Protein AF-A0A7S0I793-F1 (afdb_monomer)

Structure (mmCIF, N/CA/C/O backbone):
data_AF-A0A7S0I793-F1
#
_entry.id   AF-A0A7S0I793-F1
#
loop_
_atom_site.group_PDB
_atom_site.id
_atom_site.type_symbol
_atom_site.label_atom_id
_atom_site.label_alt_id
_atom_site.label_comp_id
_atom_site.label_asym_id
_atom_site.label_entity_id
_atom_site.label_seq_id
_atom_site.pdbx_PDB_ins_code
_atom_site.Cartn_x
_atom_site.Cartn_y
_atom_site.Cartn_z
_atom_site.occupancy
_atom_site.B_iso_or_equiv
_atom_site.auth_seq_id
_atom_site.auth_comp_id
_atom_site.auth_asym_id
_atom_site.auth_atom_id
_atom_site.pdbx_PDB_model_num
ATOM 1 N N . ALA A 1 1 ? 7.841 5.492 -21.910 1.00 64.56 1 ALA A N 1
ATOM 2 C CA . ALA A 1 1 ? 6.710 5.443 -20.963 1.00 64.56 1 ALA A CA 1
ATOM 3 C C . ALA A 1 1 ? 6.734 6.712 -20.129 1.00 64.56 1 ALA A C 1
ATOM 5 O O . ALA A 1 1 ? 7.825 7.123 -19.738 1.00 64.56 1 ALA A O 1
ATOM 6 N N . SER A 1 2 ? 5.588 7.351 -19.897 1.00 86.12 2 SER A N 1
ATOM 7 C CA . SER A 1 2 ? 5.532 8.481 -18.964 1.00 86.12 2 SER A CA 1
ATOM 8 C C . SER A 1 2 ? 5.735 7.985 -17.524 1.00 86.12 2 SER A C 1
ATOM 10 O O . SER A 1 2 ? 5.534 6.803 -17.231 1.00 86.12 2 SER A O 1
ATOM 12 N N . HIS A 1 3 ? 6.125 8.866 -16.597 1.00 85.06 3 HIS A N 1
ATOM 13 C CA . HIS A 1 3 ? 6.209 8.493 -15.178 1.00 85.06 3 HIS A CA 1
ATOM 14 C C . HIS A 1 3 ? 4.850 8.046 -14.617 1.00 85.06 3 HIS A C 1
ATOM 16 O O . HIS A 1 3 ? 4.808 7.208 -13.721 1.00 85.06 3 HIS A O 1
ATOM 22 N N . THR A 1 4 ? 3.750 8.563 -15.166 1.00 89.69 4 THR A N 1
ATOM 23 C CA . THR A 1 4 ? 2.385 8.180 -14.797 1.00 89.69 4 THR A CA 1
ATOM 24 C C . THR A 1 4 ? 2.053 6.757 -15.256 1.00 89.69 4 THR A C 1
ATOM 26 O O . THR A 1 4 ? 1.499 5.984 -14.477 1.00 89.69 4 THR A O 1
ATOM 29 N N . ASP A 1 5 ? 2.460 6.361 -16.467 1.00 91.94 5 ASP A N 1
ATOM 30 C CA . ASP A 1 5 ? 2.273 4.982 -16.954 1.00 91.94 5 ASP A CA 1
ATOM 31 C C . ASP 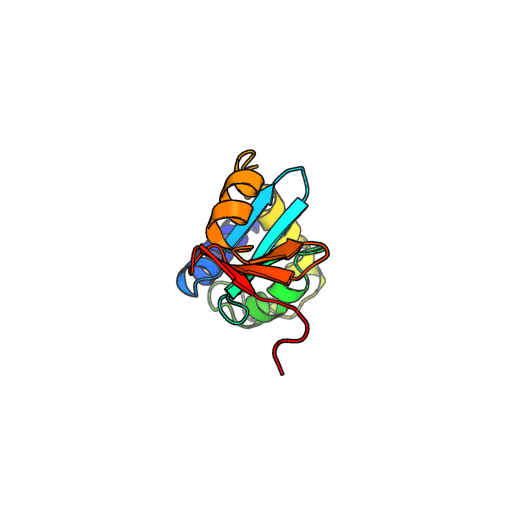A 1 5 ? 3.075 3.985 -16.116 1.00 91.94 5 ASP A C 1
ATOM 33 O O . ASP A 1 5 ? 2.578 2.922 -15.749 1.00 91.94 5 ASP A O 1
ATOM 37 N N . LEU A 1 6 ? 4.311 4.353 -15.765 1.00 92.44 6 LEU A N 1
ATOM 38 C CA . LEU A 1 6 ? 5.164 3.551 -14.889 1.00 92.44 6 LEU A CA 1
ATOM 39 C C . LEU A 1 6 ? 4.564 3.419 -13.486 1.00 92.44 6 LEU A C 1
ATOM 41 O O . LEU A 1 6 ? 4.619 2.339 -12.902 1.00 92.44 6 LEU A O 1
ATOM 45 N N . ALA A 1 7 ? 3.964 4.488 -12.956 1.00 92.50 7 ALA A N 1
ATOM 46 C CA . ALA A 1 7 ? 3.277 4.460 -11.669 1.00 92.50 7 ALA A CA 1
ATOM 47 C C . ALA A 1 7 ? 2.056 3.533 -11.704 1.00 92.50 7 ALA A C 1
ATOM 49 O O . ALA A 1 7 ? 1.878 2.728 -10.793 1.00 92.50 7 ALA A O 1
ATOM 50 N N . ARG A 1 8 ? 1.258 3.577 -12.779 1.00 93.31 8 ARG A N 1
ATOM 51 C CA . ARG A 1 8 ? 0.104 2.684 -12.960 1.00 93.31 8 ARG A CA 1
ATOM 52 C C . ARG A 1 8 ? 0.531 1.221 -13.094 1.00 93.31 8 ARG A C 1
ATOM 54 O O . ARG A 1 8 ? -0.053 0.356 -12.449 1.00 93.31 8 ARG A O 1
ATOM 61 N N . ALA A 1 9 ? 1.574 0.947 -13.878 1.00 93.56 9 ALA A N 1
ATOM 62 C CA . ALA A 1 9 ? 2.124 -0.399 -14.024 1.00 93.56 9 ALA A CA 1
ATOM 63 C C . ALA A 1 9 ? 2.688 -0.935 -12.699 1.00 93.56 9 ALA A C 1
ATOM 65 O O . ALA A 1 9 ? 2.498 -2.103 -12.364 1.00 93.56 9 ALA A O 1
ATOM 66 N N . PHE A 1 10 ? 3.347 -0.073 -11.922 1.00 93.38 10 PHE A N 1
ATOM 67 C CA . PHE A 1 10 ? 3.826 -0.419 -10.590 1.00 93.38 10 PHE A CA 1
ATOM 68 C C . PHE A 1 10 ? 2.676 -0.725 -9.625 1.00 93.38 10 PHE A C 1
ATOM 70 O O . PHE A 1 10 ? 2.752 -1.723 -8.917 1.00 93.38 10 PHE A O 1
ATOM 77 N N . LEU A 1 11 ? 1.612 0.086 -9.619 1.00 93.00 11 LEU A N 1
ATOM 78 C CA . LEU A 1 11 ? 0.425 -0.151 -8.793 1.00 93.00 11 LEU A CA 1
ATOM 79 C C . LEU A 1 11 ? -0.247 -1.487 -9.122 1.00 93.00 11 LEU A C 1
ATOM 81 O O . LEU A 1 11 ? -0.525 -2.246 -8.202 1.00 93.00 11 LEU A O 1
ATOM 85 N N . GLY A 1 12 ? -0.434 -1.806 -10.408 1.00 93.31 12 GLY A N 1
ATOM 86 C CA . GLY A 1 12 ? -0.979 -3.106 -10.818 1.00 93.31 12 GLY A CA 1
ATOM 87 C C . GLY A 1 12 ? -0.103 -4.271 -10.352 1.00 93.31 12 GLY A C 1
ATOM 88 O O . GLY A 1 12 ? -0.584 -5.205 -9.725 1.00 93.31 12 GLY A O 1
ATOM 89 N N . TRP A 1 13 ? 1.215 -4.161 -10.538 1.00 94.88 13 TRP A N 1
ATOM 90 C CA . TRP A 1 13 ? 2.164 -5.174 -10.069 1.00 94.88 13 TRP A CA 1
ATOM 91 C C . TRP A 1 13 ? 2.161 -5.360 -8.539 1.00 94.88 13 TRP A C 1
ATOM 93 O O . TRP A 1 13 ? 2.461 -6.455 -8.048 1.00 94.88 13 TRP A O 1
ATOM 103 N N . LEU A 1 14 ? 1.881 -4.288 -7.791 1.00 92.88 14 LEU A N 1
ATOM 104 C CA . LEU A 1 14 ? 1.784 -4.285 -6.333 1.00 92.88 14 LEU A CA 1
ATOM 105 C C . LEU A 1 14 ? 0.476 -4.957 -5.870 1.00 92.88 14 LEU A C 1
ATOM 107 O O . LEU A 1 14 ? 0.516 -5.776 -4.952 1.00 92.88 14 LEU A O 1
ATOM 111 N N . ASP A 1 15 ? -0.643 -4.668 -6.542 1.00 91.75 15 ASP A N 1
ATOM 112 C CA . ASP A 1 15 ? -1.959 -5.270 -6.271 1.00 91.75 15 ASP A CA 1
ATOM 113 C C . ASP A 1 15 ? -1.985 -6.770 -6.600 1.00 91.75 15 ASP A C 1
ATOM 115 O O . ASP A 1 15 ? -2.460 -7.560 -5.786 1.00 91.75 15 ASP A O 1
ATOM 119 N N . ASP A 1 16 ? -1.328 -7.200 -7.685 1.00 91.50 16 ASP A N 1
ATOM 120 C CA . ASP A 1 16 ? -1.125 -8.625 -8.016 1.00 91.50 16 ASP A CA 1
ATOM 121 C C . ASP A 1 16 ? -0.407 -9.408 -6.897 1.00 91.50 16 ASP A C 1
ATOM 123 O O . ASP A 1 16 ? -0.45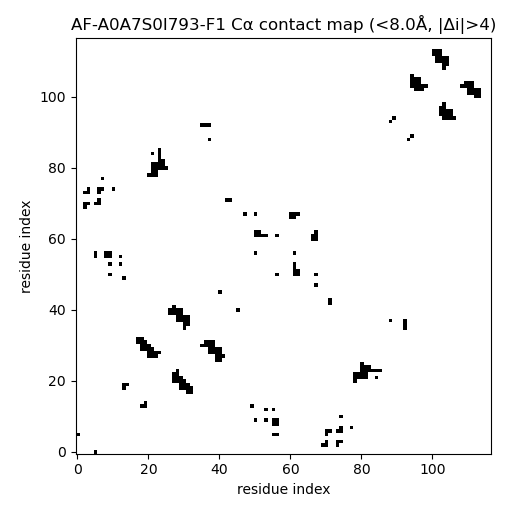5 -10.637 -6.841 1.00 91.50 16 ASP A O 1
ATOM 127 N N . ARG A 1 17 ? 0.304 -8.703 -6.008 1.00 89.50 17 ARG A N 1
ATOM 128 C CA . ARG A 1 17 ? 1.013 -9.263 -4.843 1.00 89.50 17 ARG A CA 1
ATOM 129 C C . ARG A 1 17 ? 0.239 -9.116 -3.541 1.00 89.50 17 ARG A C 1
ATOM 131 O O . ARG A 1 17 ? 0.779 -9.418 -2.482 1.00 89.50 17 ARG A O 1
ATOM 138 N N . GLY A 1 18 ? -1.003 -8.654 -3.611 1.00 86.62 18 GLY A N 1
ATOM 139 C CA . GLY A 1 18 ? -1.873 -8.468 -2.460 1.00 86.62 18 GLY A CA 1
ATOM 140 C C . GLY A 1 18 ? -1.579 -7.206 -1.655 1.00 86.62 18 GLY A C 1
ATOM 141 O O . GLY A 1 18 ? -2.141 -7.047 -0.578 1.00 86.62 18 GLY A O 1
ATOM 142 N N . HIS A 1 19 ? -0.725 -6.299 -2.136 1.00 89.88 19 HIS A N 1
ATOM 143 C CA . HIS A 1 19 ? -0.550 -5.001 -1.491 1.00 89.88 19 HIS A CA 1
ATOM 144 C C . HIS A 1 19 ? -1.603 -4.012 -1.972 1.00 89.88 19 HIS A C 1
ATOM 146 O O . HIS A 1 19 ? -1.896 -3.943 -3.162 1.00 89.88 19 HIS A O 1
ATOM 152 N N . ARG A 1 20 ? -2.085 -3.146 -1.079 1.00 89.31 20 ARG A N 1
ATOM 153 C CA . ARG A 1 20 ? -3.021 -2.077 -1.455 1.00 89.31 20 ARG A CA 1
ATOM 154 C C . ARG A 1 20 ? -2.609 -0.739 -0.886 1.00 89.31 20 ARG A C 1
ATOM 156 O O . ARG A 1 20 ? -2.193 -0.656 0.265 1.00 89.31 20 ARG A O 1
ATOM 163 N N . LEU A 1 21 ? -2.739 0.306 -1.692 1.00 90.44 21 LEU A N 1
ATOM 164 C CA . LEU A 1 21 ? -2.552 1.689 -1.271 1.00 90.44 21 LEU A CA 1
ATOM 165 C C . LEU A 1 21 ? -3.895 2.400 -1.327 1.00 90.44 21 LEU A C 1
ATOM 167 O O . LEU A 1 21 ? -4.596 2.313 -2.331 1.00 90.44 21 LEU A O 1
ATOM 171 N N . VAL A 1 22 ? -4.242 3.095 -0.251 1.00 89.50 22 VAL A N 1
ATOM 172 C CA . VAL A 1 22 ? -5.482 3.864 -0.143 1.00 89.50 22 VAL A CA 1
ATOM 173 C C . VAL A 1 22 ? -5.140 5.246 0.381 1.00 89.50 22 VAL A C 1
ATOM 175 O O . VAL A 1 22 ? -4.323 5.376 1.292 1.00 89.50 22 VAL A O 1
ATOM 178 N N . ARG A 1 23 ? -5.752 6.285 -0.184 1.00 90.12 23 ARG A N 1
ATOM 179 C CA . ARG A 1 23 ? -5.728 7.623 0.402 1.00 90.12 23 ARG A CA 1
ATOM 180 C C . ARG A 1 23 ? -7.016 7.832 1.193 1.00 90.12 23 ARG A C 1
ATOM 182 O O . ARG A 1 23 ? -8.087 7.532 0.685 1.00 90.12 23 ARG A O 1
ATOM 189 N N . ALA A 1 24 ? -6.892 8.350 2.407 1.00 87.38 24 ALA A N 1
ATOM 190 C CA . ALA A 1 24 ? -8.019 8.763 3.233 1.00 87.38 24 ALA A CA 1
ATOM 191 C C . ALA A 1 24 ? -7.595 9.951 4.098 1.00 87.38 24 ALA A C 1
ATOM 193 O O . ALA A 1 24 ? -6.491 9.951 4.641 1.00 87.38 24 ALA A O 1
ATOM 194 N N . GLU A 1 25 ? -8.432 10.986 4.186 1.00 83.56 25 GLU A N 1
ATOM 195 C CA . GLU A 1 25 ? -8.188 12.185 5.006 1.00 83.56 25 GLU A CA 1
ATOM 196 C C . GLU A 1 25 ? -6.803 12.825 4.783 1.00 83.56 25 GLU A C 1
ATOM 198 O O . GLU A 1 25 ? -6.127 13.265 5.713 1.00 83.56 25 GLU A O 1
ATOM 203 N N . LYS A 1 26 ? -6.356 12.890 3.519 1.00 82.88 26 LYS A N 1
ATOM 204 C CA . LYS A 1 26 ? -5.021 13.391 3.108 1.00 82.88 26 LYS A CA 1
ATOM 205 C C . LYS A 1 26 ? -3.836 12.531 3.568 1.00 82.88 26 LYS A C 1
ATOM 207 O O . LYS A 1 26 ? -2.691 12.883 3.281 1.00 82.88 26 LYS A O 1
ATOM 212 N N . LYS A 1 27 ? -4.088 11.403 4.224 1.00 87.62 27 LYS A N 1
ATOM 213 C CA . LYS A 1 27 ? -3.094 10.393 4.583 1.00 87.62 27 LYS A CA 1
ATOM 214 C C . LYS A 1 27 ? -3.117 9.249 3.586 1.00 87.62 27 LYS A C 1
ATOM 216 O O . LYS A 1 27 ? -4.075 9.072 2.835 1.00 87.62 27 LYS A O 1
ATOM 221 N N . ILE A 1 28 ? -2.032 8.483 3.558 1.00 88.94 28 ILE A N 1
ATOM 222 C CA . ILE A 1 28 ? -1.923 7.292 2.720 1.00 88.94 28 ILE A CA 1
ATOM 223 C C . ILE A 1 28 ? -1.720 6.090 3.621 1.00 88.94 28 ILE A C 1
ATOM 225 O O . ILE A 1 28 ? -0.809 6.060 4.447 1.00 88.94 28 ILE A O 1
ATOM 229 N N . TYR A 1 29 ? -2.564 5.094 3.423 1.00 88.00 29 TYR A N 1
ATOM 230 C CA . TYR A 1 29 ? -2.535 3.821 4.107 1.00 88.00 29 TYR A CA 1
ATOM 231 C C . TYR A 1 29 ? -2.042 2.748 3.150 1.00 88.00 29 TYR A C 1
ATOM 233 O O . TYR A 1 29 ? -2.409 2.714 1.974 1.00 88.00 29 TYR A O 1
ATOM 241 N N . TRP A 1 30 ? -1.197 1.866 3.665 1.00 89.12 30 TRP A N 1
ATOM 242 C CA . TRP A 1 30 ? -0.652 0.741 2.928 1.00 89.12 30 TRP A CA 1
ATOM 243 C C . TRP A 1 30 ? -1.001 -0.560 3.632 1.00 89.12 30 TRP A C 1
ATOM 245 O O . TRP A 1 30 ? -0.667 -0.741 4.801 1.00 89.12 30 TRP A O 1
ATOM 255 N N . TYR A 1 31 ? -1.654 -1.459 2.905 1.00 87.00 31 TYR A N 1
ATOM 256 C CA . TYR A 1 31 ? -1.833 -2.844 3.302 1.00 87.00 31 TYR A CA 1
ATOM 257 C C . TYR A 1 31 ? -0.631 -3.667 2.852 1.00 87.00 31 TYR A C 1
ATOM 259 O O . TYR A 1 31 ? -0.353 -3.791 1.652 1.00 87.00 31 TYR A O 1
ATOM 267 N N . ASP A 1 32 ? 0.070 -4.223 3.833 1.00 83.50 32 ASP A N 1
ATOM 268 C CA . ASP A 1 32 ? 1.142 -5.183 3.624 1.00 83.50 32 ASP A CA 1
ATOM 269 C C . ASP A 1 32 ? 0.634 -6.588 3.989 1.00 83.50 32 ASP A C 1
ATOM 271 O O . ASP A 1 32 ? 0.358 -6.824 5.169 1.00 83.50 32 ASP A O 1
ATOM 275 N N . PRO A 1 33 ? 0.505 -7.524 3.029 1.00 81.12 33 PRO A N 1
ATOM 276 C CA . PRO A 1 33 ? 0.041 -8.879 3.301 1.00 81.12 33 PRO A CA 1
ATOM 277 C C . PRO A 1 33 ? 0.946 -9.629 4.287 1.00 81.12 33 PRO A C 1
ATOM 279 O O . PRO A 1 33 ? 0.458 -10.525 4.965 1.00 81.12 33 PRO A O 1
ATOM 282 N N . GLU A 1 34 ? 2.225 -9.249 4.434 1.00 79.25 34 GLU A N 1
ATOM 283 C CA . GLU A 1 34 ? 3.107 -9.819 5.469 1.00 79.25 34 GLU A CA 1
ATOM 284 C C . GLU A 1 34 ? 2.621 -9.493 6.891 1.00 79.25 34 GLU A C 1
ATOM 286 O O . GLU A 1 34 ? 2.797 -10.290 7.808 1.00 79.25 34 GLU A O 1
ATOM 291 N N . HIS A 1 35 ? 2.010 -8.321 7.077 1.00 75.69 35 HIS A N 1
ATOM 292 C CA . HIS A 1 35 ? 1.564 -7.825 8.380 1.00 75.69 35 HIS A CA 1
ATOM 293 C C . HIS A 1 35 ? 0.052 -7.990 8.586 1.00 75.69 35 HIS A C 1
ATOM 295 O O . HIS A 1 35 ? -0.424 -7.921 9.716 1.00 75.69 35 HIS A O 1
ATOM 301 N N . GLY A 1 36 ? -0.712 -8.170 7.504 1.00 74.38 36 GLY A N 1
ATOM 302 C CA . GLY A 1 36 ? -2.161 -8.376 7.540 1.00 74.38 36 GLY A CA 1
ATOM 303 C C . GLY A 1 36 ? -2.971 -7.147 7.963 1.00 74.38 36 GLY A C 1
ATOM 304 O O . GLY A 1 36 ? -4.179 -7.258 8.161 1.00 74.38 36 GLY A O 1
ATOM 305 N N . VAL A 1 37 ? -2.338 -5.978 8.087 1.00 75.88 37 VAL A N 1
ATOM 306 C CA . VAL A 1 37 ? -2.977 -4.736 8.534 1.00 75.88 37 VAL A CA 1
ATOM 307 C C . VAL A 1 37 ? -2.624 -3.562 7.627 1.00 75.88 37 VAL A C 1
ATOM 309 O O . VAL A 1 37 ? -1.551 -3.511 7.023 1.00 75.88 37 VAL A O 1
ATOM 312 N N . TYR A 1 38 ? -3.537 -2.596 7.545 1.00 81.88 38 TYR A N 1
ATOM 313 C CA . TYR A 1 38 ? -3.260 -1.298 6.941 1.00 81.88 38 TYR A CA 1
ATOM 314 C C . TYR A 1 38 ? -2.477 -0.435 7.928 1.00 81.88 38 TYR A C 1
ATOM 316 O O . TYR A 1 38 ? -2.918 -0.197 9.050 1.00 81.88 38 TYR A O 1
ATOM 324 N N . LEU A 1 39 ? -1.328 0.065 7.488 1.00 81.38 39 LEU A N 1
ATOM 325 C CA . LEU A 1 39 ? -0.492 0.980 8.253 1.00 81.38 39 LEU A CA 1
ATOM 326 C C . LEU A 1 39 ? -0.476 2.341 7.570 1.00 81.38 39 LEU A C 1
ATOM 328 O O . LEU A 1 39 ? -0.389 2.426 6.342 1.00 81.38 39 LEU A O 1
ATOM 332 N N . GLU A 1 40 ? -0.518 3.410 8.362 1.00 83.88 40 GLU A N 1
ATOM 333 C CA . GLU A 1 40 ? -0.223 4.745 7.848 1.00 83.88 40 GLU A CA 1
ATOM 334 C C . GLU A 1 40 ? 1.204 4.742 7.280 1.00 83.88 40 GLU A C 1
ATOM 336 O O . GLU A 1 40 ? 2.170 4.365 7.948 1.00 83.88 40 GLU A O 1
ATOM 341 N N . SER A 1 41 ? 1.332 5.096 6.005 1.00 78.19 41 SER A N 1
ATOM 342 C CA . SER A 1 41 ? 2.584 5.003 5.269 1.00 78.19 41 SER A CA 1
ATOM 343 C C . SER A 1 41 ? 3.130 6.394 5.008 1.00 78.19 41 SER A C 1
ATOM 345 O O . SER A 1 41 ? 2.826 7.032 3.999 1.00 78.19 41 SER A O 1
ATOM 347 N N . GLU A 1 42 ? 3.989 6.869 5.910 1.00 71.19 42 GLU A N 1
ATOM 348 C CA . GLU A 1 42 ? 4.693 8.126 5.688 1.00 71.19 42 GLU A CA 1
ATOM 349 C C . GLU A 1 42 ? 5.579 8.036 4.436 1.00 71.19 42 GLU A C 1
ATOM 351 O O . GLU A 1 42 ? 6.590 7.319 4.386 1.00 71.19 42 GLU A O 1
ATOM 356 N N . LYS A 1 43 ? 5.204 8.807 3.407 1.00 67.69 43 LYS A N 1
ATOM 357 C CA . LYS A 1 43 ? 5.968 8.998 2.162 1.00 67.69 43 LYS A CA 1
ATOM 358 C C . LYS A 1 43 ? 6.284 7.699 1.414 1.00 67.69 43 LYS A C 1
ATOM 360 O O . LYS A 1 43 ? 7.291 7.638 0.705 1.00 67.69 43 LYS A O 1
ATOM 365 N N . LEU A 1 44 ? 5.495 6.642 1.627 1.00 79.25 44 LEU A N 1
ATOM 366 C CA . LEU A 1 44 ? 5.635 5.347 0.952 1.00 79.25 44 LEU A CA 1
ATOM 367 C C . LEU A 1 44 ? 7.070 4.779 0.977 1.00 79.25 44 LEU A C 1
ATOM 369 O O . LEU A 1 44 ? 7.484 4.053 0.072 1.00 79.25 44 LEU A O 1
ATOM 373 N N . ARG A 1 45 ? 7.873 5.083 2.011 1.00 78.31 45 ARG A N 1
ATOM 374 C CA . ARG A 1 45 ? 9.294 4.675 2.053 1.00 78.31 45 ARG A CA 1
ATOM 375 C C . ARG A 1 45 ? 9.463 3.163 1.981 1.00 78.31 45 ARG A C 1
ATOM 377 O O . ARG A 1 45 ? 10.340 2.681 1.270 1.00 78.31 45 ARG A O 1
ATOM 384 N N . ARG A 1 46 ? 8.597 2.424 2.679 1.00 79.31 46 ARG A N 1
ATOM 385 C CA . ARG A 1 46 ? 8.592 0.954 2.670 1.00 79.31 46 ARG A CA 1
ATOM 386 C C . ARG A 1 46 ? 8.255 0.389 1.290 1.00 79.31 46 ARG A C 1
ATOM 388 O O . ARG A 1 46 ? 8.768 -0.662 0.931 1.00 79.31 46 ARG A O 1
ATOM 395 N N . VAL A 1 47 ? 7.503 1.126 0.471 1.00 84.31 47 VAL A N 1
ATOM 396 C CA . VAL A 1 47 ? 7.140 0.723 -0.895 1.00 84.31 47 VAL A CA 1
ATOM 397 C C . VAL A 1 47 ? 8.348 0.748 -1.844 1.00 84.31 47 VAL A C 1
ATOM 399 O O . VAL A 1 47 ? 8.386 0.002 -2.821 1.00 84.31 47 VAL A O 1
ATOM 402 N N . ARG A 1 48 ? 9.406 1.514 -1.533 1.00 87.56 48 ARG A N 1
ATOM 403 C CA . ARG A 1 48 ? 10.627 1.583 -2.363 1.00 87.56 48 ARG A CA 1
ATOM 404 C C . ARG A 1 48 ? 11.317 0.230 -2.540 1.00 87.56 48 ARG A C 1
ATOM 406 O O . ARG A 1 48 ? 11.856 -0.031 -3.613 1.00 87.56 48 ARG A O 1
ATOM 413 N N . ARG A 1 49 ? 11.254 -0.660 -1.537 1.00 87.06 49 ARG A N 1
ATOM 414 C CA . ARG A 1 49 ? 11.809 -2.026 -1.651 1.00 87.06 49 ARG A CA 1
ATOM 415 C C . ARG A 1 49 ? 11.173 -2.796 -2.812 1.00 87.06 49 ARG A C 1
ATOM 417 O O . ARG A 1 49 ? 11.855 -3.522 -3.526 1.00 87.06 49 ARG A O 1
ATOM 424 N N . TYR A 1 50 ? 9.889 -2.553 -3.057 1.00 88.88 50 TYR A N 1
ATOM 425 C CA . TYR A 1 50 ? 9.132 -3.158 -4.147 1.00 88.88 50 TYR A CA 1
ATOM 426 C C . TYR A 1 50 ? 9.391 -2.482 -5.491 1.00 88.88 50 TYR A C 1
ATOM 428 O O . TYR A 1 50 ? 9.416 -3.159 -6.515 1.00 88.88 50 TYR A O 1
ATOM 436 N N . MET A 1 51 ? 9.664 -1.174 -5.508 1.00 89.31 51 MET A N 1
ATOM 437 C CA . MET A 1 51 ? 10.095 -0.478 -6.729 1.00 89.31 51 MET A CA 1
ATOM 438 C C . MET A 1 51 ? 11.398 -1.072 -7.277 1.00 89.31 51 MET A C 1
ATOM 440 O O . MET A 1 51 ? 11.530 -1.261 -8.485 1.00 89.31 51 MET A O 1
ATOM 444 N N . ASN A 1 52 ? 12.323 -1.461 -6.392 1.00 88.50 52 ASN A N 1
ATOM 445 C CA . ASN A 1 52 ? 13.551 -2.148 -6.793 1.00 88.50 52 ASN A CA 1
ATOM 446 C C . ASN A 1 52 ? 13.279 -3.507 -7.464 1.00 88.50 52 ASN A C 1
ATOM 448 O O . ASN A 1 52 ? 13.997 -3.905 -8.382 1.00 88.50 52 ASN A O 1
ATOM 452 N N . ALA A 1 53 ? 12.250 -4.218 -6.997 1.00 89.31 53 ALA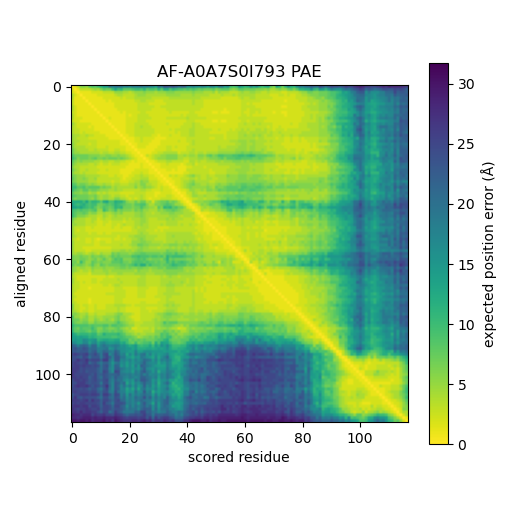 A N 1
ATOM 453 C CA . ALA A 1 53 ? 11.895 -5.561 -7.449 1.00 89.31 53 ALA A CA 1
ATOM 454 C C . ALA A 1 53 ? 10.938 -5.576 -8.657 1.00 89.31 53 ALA A C 1
ATOM 456 O O . ALA A 1 53 ? 10.794 -6.608 -9.311 1.00 89.31 53 ALA A O 1
ATOM 457 N N . CYS A 1 54 ? 10.290 -4.453 -8.976 1.00 89.94 54 CYS A N 1
ATOM 458 C CA . CYS A 1 54 ? 9.262 -4.401 -10.008 1.00 89.94 54 CYS A CA 1
ATOM 459 C C . CYS A 1 54 ? 9.863 -4.523 -11.428 1.00 89.94 54 CYS A C 1
ATOM 461 O O . CYS A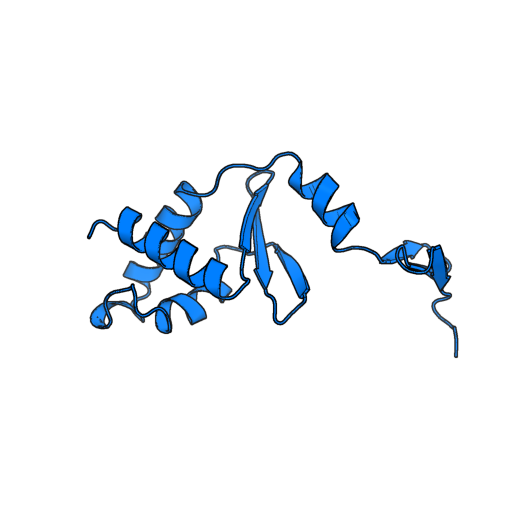 1 54 ? 10.604 -3.637 -11.863 1.00 89.94 54 CYS A O 1
ATOM 463 N N . PRO A 1 55 ? 9.522 -5.572 -12.204 1.00 89.88 55 PRO A N 1
ATOM 464 C CA . PRO A 1 55 ? 10.008 -5.781 -13.560 1.00 89.88 55 PRO A CA 1
ATOM 465 C C . PRO A 1 55 ? 9.455 -4.751 -14.556 1.00 89.88 55 PRO A C 1
ATOM 467 O O . PRO A 1 55 ? 10.113 -4.488 -15.560 1.00 89.88 55 PRO A O 1
ATOM 470 N N . ALA A 1 56 ?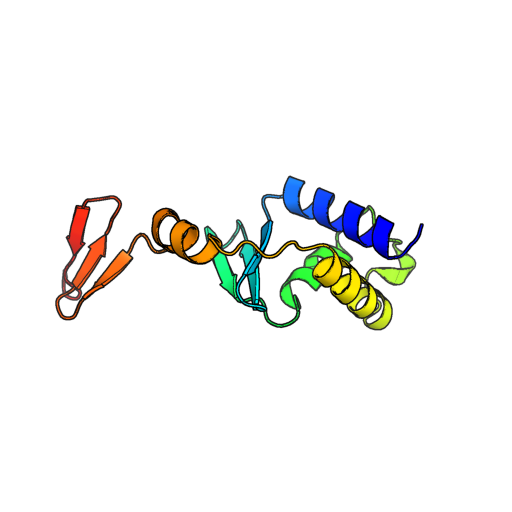 8.300 -4.141 -14.266 1.00 87.75 56 ALA A N 1
ATOM 471 C CA . ALA A 1 56 ? 7.682 -3.123 -15.116 1.00 87.75 56 ALA A CA 1
ATOM 472 C C . ALA A 1 56 ? 8.423 -1.773 -15.083 1.00 87.75 56 ALA A C 1
ATOM 474 O O . ALA A 1 56 ? 8.271 -0.959 -15.992 1.00 87.75 56 ALA A O 1
ATOM 475 N N . LEU A 1 57 ? 9.251 -1.529 -14.060 1.00 89.88 57 LEU A N 1
ATOM 476 C CA . LEU A 1 57 ? 10.076 -0.325 -13.972 1.00 89.88 57 LEU A CA 1
ATOM 477 C C . LEU A 1 57 ? 11.408 -0.513 -14.719 1.00 89.88 57 LEU A C 1
ATOM 479 O O . LEU A 1 57 ? 11.949 -1.620 -14.717 1.00 89.88 57 LEU A O 1
ATOM 483 N N . PRO A 1 58 ? 12.007 0.529 -15.322 1.00 88.50 58 PRO A N 1
ATOM 484 C CA . PRO A 1 58 ? 13.293 0.404 -16.011 1.00 88.50 58 PRO A CA 1
ATOM 485 C C . PRO A 1 58 ? 14.419 -0.029 -15.061 1.00 88.50 58 PRO A C 1
ATOM 487 O O . PRO A 1 58 ? 14.672 0.636 -14.059 1.00 88.50 58 PRO A O 1
ATOM 490 N N . LYS A 1 59 ? 15.131 -1.123 -15.380 1.00 87.12 59 LYS A N 1
ATOM 491 C CA . LYS A 1 59 ? 16.183 -1.700 -14.512 1.00 87.12 59 LYS A CA 1
ATOM 492 C C . LYS A 1 59 ? 17.266 -0.685 -14.124 1.00 87.12 59 LYS A C 1
ATOM 494 O O . LYS A 1 59 ? 17.720 -0.710 -12.986 1.00 87.12 59 LYS A O 1
ATOM 499 N N . ALA A 1 60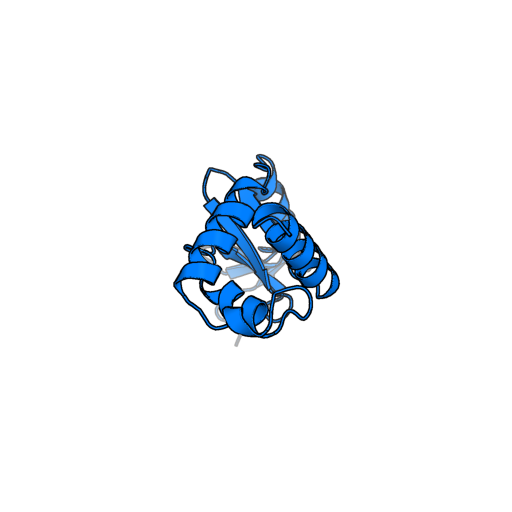 ? 17.627 0.215 -15.039 1.00 84.94 60 ALA A N 1
ATOM 500 C CA . ALA A 1 60 ? 18.625 1.261 -14.809 1.00 84.94 60 ALA A CA 1
ATOM 501 C C . ALA A 1 60 ? 18.232 2.253 -13.697 1.00 84.94 60 ALA A C 1
ATOM 503 O O . ALA A 1 60 ? 19.106 2.808 -13.042 1.00 84.94 60 ALA A O 1
ATOM 504 N N . ASN A 1 61 ? 16.932 2.437 -13.446 1.00 83.75 61 ASN A N 1
ATOM 505 C CA . ASN A 1 61 ? 16.414 3.451 -12.525 1.00 83.75 61 ASN A CA 1
ATOM 506 C C . ASN A 1 61 ? 15.860 2.860 -11.222 1.00 83.75 61 ASN A C 1
ATOM 508 O O . ASN A 1 61 ? 15.509 3.609 -10.312 1.00 83.75 61 ASN A O 1
ATOM 512 N N . ARG A 1 62 ? 15.769 1.526 -11.106 1.00 79.62 62 ARG A N 1
ATOM 513 C CA . ARG A 1 62 ? 15.101 0.845 -9.984 1.00 79.62 62 ARG A CA 1
ATOM 514 C C . ARG A 1 62 ? 15.641 1.270 -8.616 1.00 79.62 62 ARG A C 1
ATOM 516 O O . ARG A 1 62 ? 14.825 1.467 -7.733 1.00 79.62 62 ARG A O 1
ATOM 523 N N . GLY A 1 63 ? 16.946 1.524 -8.472 1.00 79.69 63 GLY A N 1
ATOM 524 C CA . GLY A 1 63 ? 17.581 1.999 -7.228 1.00 79.69 63 GLY A CA 1
ATOM 525 C C . GLY A 1 63 ? 17.838 3.510 -7.139 1.00 79.69 63 GLY A C 1
ATOM 526 O O . GLY A 1 63 ? 18.459 3.970 -6.183 1.00 79.69 63 GLY A O 1
ATOM 527 N N . GLU A 1 64 ? 17.409 4.293 -8.127 1.00 88.19 64 GLU A N 1
ATOM 528 C CA . GLU A 1 64 ? 17.690 5.726 -8.175 1.00 88.19 64 GLU A CA 1
ATOM 529 C C . GLU A 1 64 ? 16.679 6.504 -7.317 1.00 88.19 64 GLU A C 1
ATOM 531 O O . GLU A 1 64 ? 15.499 6.617 -7.654 1.00 88.19 64 GLU A O 1
ATOM 536 N N . THR A 1 65 ? 17.143 7.100 -6.214 1.00 86.69 65 THR A N 1
ATOM 537 C CA . THR A 1 65 ? 16.287 7.839 -5.265 1.00 86.69 65 THR A CA 1
ATOM 538 C C . THR A 1 65 ? 15.473 8.953 -5.930 1.00 86.69 65 THR A C 1
ATOM 540 O O . THR A 1 65 ? 14.323 9.189 -5.549 1.00 86.69 65 THR A O 1
ATOM 543 N N . GLY A 1 66 ? 16.044 9.639 -6.927 1.00 88.31 66 GLY A N 1
ATOM 544 C CA . GLY A 1 66 ? 15.364 10.701 -7.672 1.00 88.31 66 GLY A CA 1
ATOM 545 C C . GLY A 1 66 ? 14.187 10.170 -8.490 1.00 88.31 66 GLY A C 1
ATOM 546 O O . GLY A 1 66 ? 13.084 10.715 -8.414 1.00 88.31 66 GLY A O 1
ATOM 547 N N . PHE A 1 67 ? 14.397 9.065 -9.207 1.00 89.88 67 PHE A N 1
ATOM 548 C CA . PHE A 1 67 ? 13.346 8.373 -9.949 1.00 89.88 67 PHE A CA 1
ATOM 549 C C . PHE A 1 67 ? 12.249 7.851 -9.017 1.00 89.88 67 PHE A C 1
ATOM 551 O O . PHE A 1 67 ? 11.074 8.151 -9.225 1.00 89.88 67 PHE A O 1
ATOM 558 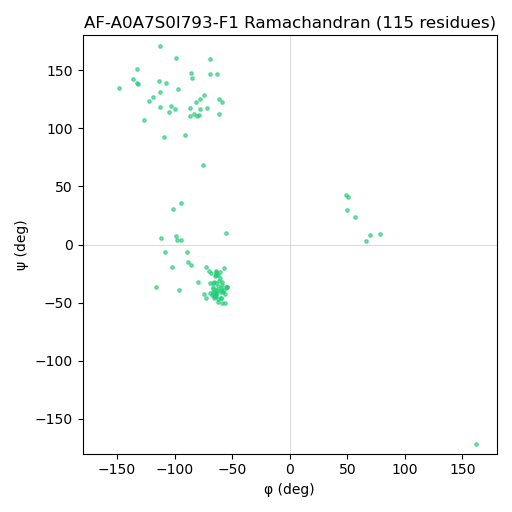N N . GLN A 1 68 ? 12.625 7.152 -7.942 1.00 89.81 68 GLN A N 1
ATOM 559 C CA . GLN A 1 68 ? 11.674 6.637 -6.952 1.00 89.81 68 GLN A CA 1
ATOM 560 C C . GLN A 1 68 ? 10.830 7.754 -6.330 1.00 89.81 68 GLN A C 1
ATOM 562 O O . GLN A 1 68 ? 9.626 7.595 -6.158 1.00 89.81 68 GLN A O 1
ATOM 567 N N . SER A 1 69 ? 11.435 8.904 -6.020 1.00 89.81 69 SER A N 1
ATOM 568 C CA . SER A 1 69 ? 10.705 10.040 -5.443 1.00 89.81 69 SER A CA 1
ATOM 569 C C . SER A 1 69 ? 9.703 10.634 -6.436 1.00 89.81 69 SER A C 1
ATOM 571 O O . SER A 1 69 ? 8.570 10.914 -6.056 1.00 89.81 69 SER A O 1
ATOM 573 N N . LYS A 1 70 ? 10.070 10.759 -7.720 1.00 90.50 70 LYS A N 1
ATOM 574 C CA . LYS A 1 70 ? 9.132 11.182 -8.776 1.00 90.50 70 LYS A CA 1
ATOM 575 C C . LYS A 1 70 ? 7.992 10.181 -8.945 1.00 90.50 70 LYS A C 1
ATOM 577 O O . LYS A 1 70 ? 6.844 10.590 -9.084 1.00 90.50 70 LYS A O 1
ATOM 582 N N . LEU A 1 71 ? 8.302 8.886 -8.909 1.00 91.06 71 LEU A N 1
ATOM 583 C CA . LEU A 1 71 ? 7.310 7.825 -9.040 1.00 91.06 71 LEU A CA 1
ATOM 584 C C . LEU A 1 71 ? 6.322 7.829 -7.867 1.00 91.06 71 LEU A C 1
ATOM 586 O O . LEU A 1 71 ? 5.125 7.714 -8.099 1.00 91.06 71 LEU A O 1
ATOM 590 N N . ILE A 1 72 ? 6.803 8.032 -6.635 1.00 90.81 72 ILE A N 1
ATOM 591 C CA . ILE A 1 72 ? 5.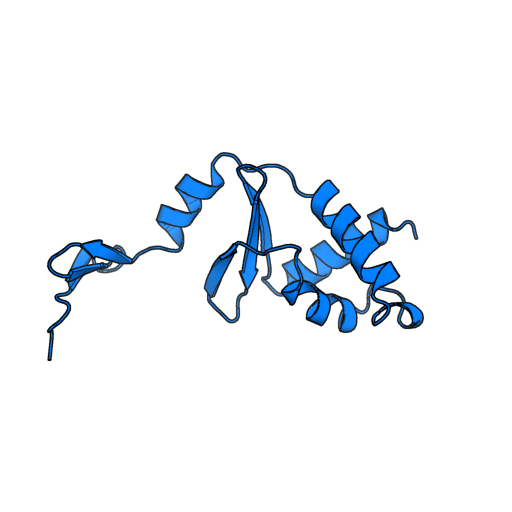953 8.194 -5.446 1.00 90.81 72 ILE A CA 1
ATOM 592 C C . ILE A 1 72 ? 4.967 9.341 -5.654 1.00 90.81 72 ILE A C 1
ATOM 594 O O . ILE A 1 72 ? 3.775 9.113 -5.527 1.00 90.81 72 ILE A O 1
ATOM 598 N N . VAL A 1 73 ? 5.421 10.526 -6.071 1.00 90.94 73 VAL A N 1
ATOM 599 C CA . VAL A 1 73 ? 4.519 11.668 -6.321 1.00 90.94 73 VAL A CA 1
ATOM 600 C C . VAL A 1 73 ? 3.438 11.327 -7.354 1.00 90.94 73 VAL A C 1
ATOM 602 O O . VAL A 1 73 ? 2.284 11.713 -7.189 1.00 90.94 73 VAL A O 1
ATOM 605 N N . GLN A 1 74 ? 3.782 10.574 -8.404 1.00 93.06 74 GLN A N 1
ATOM 606 C CA . GLN A 1 74 ? 2.795 10.118 -9.388 1.00 93.06 74 GLN A CA 1
ATOM 607 C C . GLN A 1 74 ? 1.801 9.117 -8.791 1.00 93.06 74 GLN A C 1
ATOM 609 O O . GLN A 1 74 ? 0.606 9.245 -9.027 1.00 93.06 74 GLN A O 1
ATOM 614 N N . ILE A 1 75 ? 2.274 8.152 -7.999 1.00 91.31 75 ILE A N 1
ATOM 615 C CA . ILE A 1 75 ? 1.418 7.190 -7.293 1.00 91.31 75 ILE A CA 1
ATOM 616 C C . ILE A 1 75 ? 0.457 7.927 -6.367 1.00 91.31 75 ILE A C 1
ATOM 618 O O . ILE A 1 75 ? -0.744 7.705 -6.442 1.00 91.31 75 ILE A O 1
ATOM 622 N N . GLU A 1 76 ? 0.967 8.841 -5.543 1.00 90.06 76 GLU A N 1
ATOM 623 C CA . GLU A 1 76 ? 0.150 9.671 -4.668 1.00 90.06 76 GLU A CA 1
ATOM 624 C C . GLU A 1 76 ? -0.898 10.442 -5.483 1.00 90.06 76 GLU A C 1
ATOM 626 O O . GLU A 1 76 ? -2.058 10.487 -5.095 1.00 90.06 76 GLU A O 1
ATOM 631 N N . GLY A 1 77 ? -0.544 11.011 -6.636 1.00 89.25 77 GLY A N 1
ATOM 632 C CA . GLY A 1 77 ? -1.503 11.692 -7.512 1.00 89.25 77 GLY A CA 1
ATOM 633 C C . GLY A 1 77 ? -2.595 10.783 -8.096 1.00 89.25 77 GLY A C 1
ATOM 634 O O . GLY A 1 77 ? -3.679 11.271 -8.394 1.00 89.25 77 GLY A O 1
ATOM 635 N N . LEU A 1 78 ? -2.331 9.481 -8.235 1.00 91.75 78 LEU A N 1
ATOM 636 C CA . LEU A 1 78 ? -3.270 8.496 -8.785 1.00 91.75 78 LEU A CA 1
ATOM 637 C C . LEU A 1 78 ? -4.243 7.919 -7.747 1.00 91.75 78 LEU A C 1
ATOM 639 O O . LEU A 1 78 ? -5.242 7.324 -8.140 1.00 91.75 78 LEU A O 1
ATOM 643 N N . LEU A 1 79 ? -3.960 8.055 -6.448 1.00 89.81 79 LEU A N 1
ATOM 644 C CA . LEU A 1 79 ? -4.837 7.538 -5.396 1.00 89.81 79 LEU A CA 1
ATOM 645 C C . LEU A 1 79 ? -6.038 8.463 -5.180 1.00 89.81 79 LEU A C 1
ATOM 647 O O . LEU A 1 79 ? -5.886 9.609 -4.735 1.00 89.81 79 LEU A O 1
ATOM 651 N N . GLU A 1 80 ? -7.227 7.931 -5.444 1.00 87.50 80 GLU A N 1
ATOM 652 C CA . GLU A 1 80 ? -8.493 8.558 -5.074 1.00 87.50 80 GLU A CA 1
ATOM 653 C C . GLU A 1 80 ? -8.684 8.537 -3.551 1.00 87.50 80 GLU A C 1
ATOM 655 O O . GLU A 1 80 ? -8.224 7.627 -2.858 1.00 87.50 80 GLU A O 1
ATOM 660 N N . ASP A 1 81 ? -9.330 9.580 -3.030 1.00 88.56 81 ASP A N 1
ATOM 661 C CA . ASP A 1 81 ? -9.619 9.726 -1.603 1.00 88.56 81 ASP A CA 1
ATOM 662 C C . ASP A 1 81 ? -10.854 8.888 -1.227 1.00 88.56 81 ASP A C 1
ATOM 664 O O . ASP A 1 81 ? -11.975 9.208 -1.627 1.00 88.56 81 ASP A O 1
ATOM 668 N N . ASP A 1 82 ? -10.655 7.816 -0.458 1.00 87.00 82 ASP A N 1
ATOM 669 C CA . ASP A 1 82 ? -11.728 6.976 0.082 1.00 87.00 82 ASP A CA 1
ATOM 670 C C . ASP A 1 82 ? -12.148 7.496 1.461 1.00 87.00 82 ASP A C 1
ATOM 672 O O . ASP A 1 82 ? -11.581 7.144 2.497 1.00 87.00 82 ASP A O 1
ATOM 676 N N . ARG A 1 83 ? -13.186 8.336 1.471 1.00 83.06 83 ARG A N 1
ATOM 677 C CA . ARG A 1 83 ? -13.732 8.941 2.697 1.00 83.06 83 ARG A CA 1
ATOM 678 C C . ARG A 1 83 ? -14.335 7.930 3.67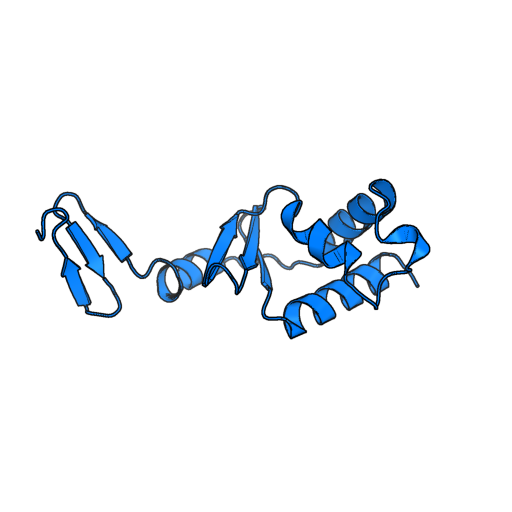1 1.00 83.06 83 ARG A C 1
ATOM 680 O O . ARG A 1 83 ? -14.437 8.233 4.850 1.00 83.06 83 ARG A O 1
ATOM 687 N N . ALA A 1 84 ? -14.730 6.753 3.190 1.00 82.44 84 ALA A N 1
ATOM 688 C CA . ALA A 1 84 ? -15.308 5.693 4.014 1.00 82.44 84 ALA A CA 1
ATOM 689 C C . ALA A 1 84 ? -14.248 4.683 4.486 1.00 82.44 84 ALA A C 1
ATOM 691 O O . ALA A 1 84 ? -14.581 3.670 5.098 1.00 82.44 84 ALA A O 1
ATOM 692 N N . PHE A 1 85 ? -12.966 4.911 4.180 1.00 82.50 85 PHE A N 1
ATOM 693 C CA . PHE A 1 85 ? -11.895 3.982 4.523 1.00 82.50 85 PHE A CA 1
ATOM 694 C C . PHE A 1 85 ? -11.782 3.744 6.032 1.00 82.50 85 PHE A C 1
ATOM 696 O O . PHE A 1 85 ? -11.569 2.607 6.445 1.00 82.50 85 PHE A O 1
ATOM 703 N N . HIS A 1 86 ? -11.953 4.785 6.852 1.00 71.75 86 HIS A N 1
ATOM 704 C CA . HIS A 1 86 ? -11.875 4.660 8.309 1.00 71.75 86 HIS A CA 1
ATOM 705 C C . HIS A 1 86 ? -13.010 3.825 8.901 1.00 71.75 86 HIS A C 1
ATOM 707 O O . HIS A 1 86 ? -12.760 3.009 9.784 1.00 71.75 86 HIS A O 1
ATOM 713 N N . ASP A 1 87 ? -14.216 3.934 8.355 1.00 71.88 87 ASP A N 1
ATOM 714 C CA . ASP A 1 87 ? -15.326 3.075 8.768 1.00 71.88 87 ASP A CA 1
ATOM 715 C C . ASP A 1 87 ? -15.031 1.612 8.385 1.00 71.88 87 ASP A C 1
ATOM 717 O O . ASP A 1 87 ? -15.124 0.705 9.210 1.00 71.88 87 ASP A O 1
ATOM 721 N N . LYS A 1 88 ? -14.535 1.381 7.159 1.00 69.38 88 LYS A N 1
ATOM 722 C CA . LYS A 1 88 ? -14.190 0.038 6.656 1.00 69.38 88 LYS A CA 1
ATOM 723 C C . LYS A 1 88 ? -13.038 -0.619 7.426 1.00 69.38 88 LYS A C 1
ATOM 725 O O . LYS A 1 88 ? -13.105 -1.805 7.725 1.00 69.38 88 LYS A O 1
ATOM 730 N N . ILE A 1 89 ? -11.957 0.111 7.720 1.00 67.19 89 ILE A N 1
ATOM 731 C CA . ILE A 1 89 ? -10.755 -0.453 8.360 1.00 67.19 89 ILE A CA 1
ATOM 732 C C . ILE A 1 89 ? -11.019 -0.856 9.817 1.00 67.19 89 ILE A C 1
ATOM 734 O O . ILE A 1 89 ? -10.435 -1.842 10.279 1.00 67.19 89 ILE A O 1
ATOM 738 N N . ILE A 1 90 ? -11.889 -0.123 10.523 1.00 59.91 90 ILE A N 1
ATOM 739 C CA . ILE A 1 90 ? -12.331 -0.465 11.880 1.00 59.91 90 ILE A CA 1
ATOM 740 C C . ILE A 1 90 ? -13.070 -1.806 11.846 1.00 59.91 90 ILE A C 1
ATOM 742 O O . ILE A 1 90 ? -12.715 -2.709 12.604 1.00 59.91 90 ILE A O 1
ATOM 746 N N . ASP A 1 91 ? -13.993 -1.972 10.898 1.00 55.41 91 ASP A N 1
ATOM 747 C CA . ASP A 1 91 ? -14.764 -3.206 10.734 1.00 55.41 91 ASP A CA 1
ATOM 748 C C . ASP A 1 91 ? -13.905 -4.405 10.287 1.00 55.41 91 ASP A C 1
ATOM 750 O O . ASP A 1 91 ? -14.165 -5.545 10.681 1.00 55.41 91 ASP A O 1
ATOM 754 N N . THR A 1 92 ? -12.858 -4.190 9.479 1.00 56.28 92 THR A N 1
ATOM 755 C CA . THR A 1 92 ? -12.080 -5.301 8.902 1.00 56.28 92 THR A CA 1
ATOM 756 C C . THR A 1 92 ? -10.811 -5.662 9.665 1.00 56.28 92 THR A C 1
ATOM 758 O O . THR A 1 92 ? -10.489 -6.847 9.743 1.00 56.28 92 THR A O 1
ATOM 761 N N . THR A 1 93 ? -10.072 -4.678 10.186 1.00 55.59 93 THR A N 1
ATOM 762 C CA . THR A 1 93 ? -8.638 -4.818 10.519 1.00 55.59 93 THR A CA 1
ATOM 763 C C . THR A 1 93 ? -8.356 -4.676 12.011 1.00 55.59 93 THR A C 1
ATOM 765 O O . THR A 1 93 ? -7.516 -5.385 12.558 1.00 55.59 93 THR A O 1
ATOM 768 N N . LEU A 1 94 ? -9.078 -3.789 12.695 1.00 59.03 94 LEU A N 1
ATOM 769 C CA . LEU A 1 94 ? -8.901 -3.517 14.122 1.00 59.03 94 LEU A CA 1
ATOM 770 C C . LEU A 1 94 ? -9.855 -4.355 14.977 1.00 59.03 94 LEU A C 1
ATOM 772 O O . LEU A 1 94 ? -10.298 -3.883 16.015 1.00 59.03 94 LEU A O 1
ATOM 776 N N . ARG A 1 95 ? -10.145 -5.607 14.576 1.00 60.50 95 ARG A N 1
ATOM 777 C CA . ARG A 1 95 ? -11.076 -6.569 15.223 1.00 60.50 95 ARG A CA 1
ATOM 778 C C . ARG A 1 95 ? -10.793 -6.860 16.711 1.00 60.50 95 ARG A C 1
ATOM 780 O O . ARG A 1 95 ? -11.330 -7.809 17.270 1.00 60.50 95 ARG A O 1
ATOM 787 N N . LYS A 1 96 ? -9.901 -6.104 17.336 1.00 66.00 96 LYS A N 1
ATOM 788 C CA . LYS A 1 96 ? -9.546 -6.082 18.741 1.00 66.00 96 LYS A CA 1
ATOM 789 C C . LYS A 1 96 ? -9.664 -4.642 19.238 1.00 66.00 96 LYS A C 1
ATOM 791 O O . LYS A 1 96 ? -8.833 -3.801 18.905 1.00 66.00 96 LYS A O 1
ATOM 796 N N . ILE A 1 97 ? -10.694 -4.375 20.032 1.00 71.31 97 ILE A N 1
ATOM 797 C CA . ILE A 1 97 ? -10.953 -3.066 20.636 1.00 71.31 97 ILE A CA 1
ATOM 798 C C . ILE A 1 97 ? -10.442 -3.102 22.083 1.00 71.31 97 ILE A C 1
ATOM 800 O O . ILE A 1 97 ? -10.959 -3.893 22.874 1.00 71.31 97 ILE A O 1
ATOM 804 N N . PRO A 1 98 ? -9.436 -2.298 22.457 1.00 66.12 98 PRO A N 1
ATOM 805 C CA . PRO A 1 98 ? -8.949 -2.254 23.830 1.00 66.12 98 PRO A CA 1
ATOM 806 C C . PRO A 1 98 ? -9.936 -1.507 24.741 1.00 66.12 98 PRO A C 1
ATOM 808 O O . PRO A 1 98 ? -10.327 -0.375 24.464 1.00 66.12 98 PRO A O 1
ATOM 811 N N . PHE A 1 99 ? -10.302 -2.140 25.850 1.00 75.25 99 PHE A N 1
ATOM 812 C CA . PHE A 1 99 ? -11.041 -1.576 26.979 1.00 75.25 99 PHE A CA 1
ATOM 813 C C . PHE A 1 99 ? -10.131 -1.518 28.211 1.00 75.25 99 PHE A C 1
ATOM 815 O O . PHE A 1 99 ? -9.028 -2.065 28.211 1.00 75.25 99 PHE A O 1
ATOM 822 N N . SER A 1 100 ? -10.582 -0.854 29.279 1.00 78.75 100 SER A N 1
ATOM 823 C CA . SER A 1 100 ? -9.828 -0.768 30.538 1.00 78.75 100 SER A CA 1
ATOM 824 C C . SER A 1 100 ? -9.644 -2.122 31.228 1.00 78.75 100 SER A C 1
ATOM 826 O O . SER A 1 100 ? -8.694 -2.285 31.983 1.00 78.75 100 SER A O 1
ATOM 828 N N . ASN A 1 101 ? -10.533 -3.081 30.971 1.00 82.31 101 ASN A N 1
ATOM 829 C CA . ASN A 1 101 ? -10.553 -4.399 31.601 1.00 82.31 101 ASN A CA 1
ATOM 830 C C . ASN A 1 101 ? -10.210 -5.555 30.648 1.00 82.31 101 ASN A C 1
ATOM 832 O O . ASN A 1 101 ? -10.305 -6.704 31.049 1.00 82.31 101 ASN A O 1
ATOM 836 N N . GLY A 1 102 ? -9.826 -5.282 29.401 1.00 81.44 102 GLY A N 1
ATOM 837 C CA . GLY A 1 102 ? -9.458 -6.332 28.452 1.00 81.44 102 GLY A CA 1
ATOM 838 C C . GLY A 1 102 ? -9.488 -5.866 27.005 1.00 81.44 102 GLY A C 1
ATOM 839 O O . GLY A 1 102 ? -9.674 -4.688 26.712 1.00 81.44 102 GLY A O 1
ATOM 840 N N . VAL A 1 103 ? -9.342 -6.802 26.076 1.00 82.62 103 VAL A N 1
ATOM 841 C CA . VAL A 1 103 ? -9.448 -6.571 24.635 1.00 82.62 103 VAL A CA 1
ATOM 842 C C . VAL A 1 103 ? -10.684 -7.278 24.105 1.00 82.62 103 VAL A C 1
ATOM 844 O O . VAL A 1 103 ? -10.797 -8.501 24.170 1.00 82.62 103 VAL A O 1
ATOM 847 N N . TYR A 1 104 ? -11.622 -6.517 23.548 1.00 77.44 104 TYR A N 1
ATOM 848 C CA . TYR A 1 104 ? -12.796 -7.080 22.899 1.00 77.44 104 TYR A CA 1
ATOM 849 C C . TYR A 1 104 ? -12.425 -7.573 21.508 1.00 77.44 104 TYR A C 1
ATOM 851 O O . TYR A 1 104 ? -12.115 -6.783 20.618 1.00 77.44 104 TYR A O 1
ATOM 859 N N . CYS A 1 105 ? -12.455 -8.886 21.324 1.00 76.75 105 CYS A N 1
ATOM 860 C CA . CYS A 1 105 ? -12.241 -9.526 20.042 1.00 76.75 105 CYS A CA 1
ATOM 861 C C . CYS A 1 105 ? -13.573 -9.599 19.281 1.00 76.75 105 CYS A C 1
ATOM 863 O O . CYS A 1 105 ? -14.468 -10.363 19.646 1.00 76.75 105 CYS A O 1
ATOM 865 N N . CYS A 1 106 ? -13.694 -8.820 18.206 1.00 69.19 106 CYS A N 1
ATOM 866 C CA . CYS A 1 106 ? -14.863 -8.767 17.331 1.00 69.19 106 CYS A CA 1
ATOM 867 C C . CYS A 1 106 ? -15.117 -10.094 16.596 1.00 69.19 106 CYS A C 1
ATOM 869 O O . CYS A 1 106 ? -16.256 -10.363 16.233 1.00 69.19 106 CYS A O 1
ATOM 871 N N . GLU A 1 107 ? -14.095 -10.941 16.407 1.00 71.19 107 GLU A N 1
ATOM 872 C CA . GLU A 1 107 ? -14.257 -12.270 15.790 1.00 71.19 107 GLU A CA 1
ATOM 873 C C . GLU A 1 107 ? -14.956 -13.254 16.724 1.00 71.19 107 GLU A C 1
ATOM 875 O O . GLU A 1 107 ? -15.875 -13.961 16.322 1.00 71.19 107 GLU A O 1
ATOM 880 N N . THR A 1 108 ? -14.529 -13.294 17.986 1.00 77.56 108 THR A N 1
ATOM 881 C CA . THR A 1 108 ? -15.105 -14.195 18.988 1.00 77.56 108 THR A CA 1
ATOM 882 C C . THR A 1 108 ? -16.285 -13.572 19.725 1.00 77.56 108 THR A C 1
ATOM 884 O O . THR A 1 108 ? -16.896 -14.254 20.543 1.00 77.56 108 THR A O 1
ATOM 887 N N . GLN A 1 109 ? -16.568 -12.286 19.481 1.00 80.25 109 GLN A N 1
ATOM 888 C CA . GLN A 1 109 ? -17.540 -11.463 20.208 1.00 80.25 109 GLN A CA 1
ATOM 889 C C . GLN A 1 109 ? -17.372 -11.574 21.731 1.00 80.25 109 GLN A C 1
ATOM 891 O O . GLN A 1 109 ? -18.332 -11.743 22.482 1.00 80.25 109 GLN A O 1
ATOM 896 N N . ARG A 1 110 ? -16.117 -11.546 22.191 1.00 80.75 110 ARG A N 1
ATOM 897 C CA . ARG A 1 110 ? -15.758 -11.743 23.601 1.00 80.75 110 ARG A CA 1
ATOM 898 C C . ARG A 1 110 ? -14.725 -10.728 24.040 1.00 80.75 110 ARG A C 1
ATOM 900 O O . ARG A 1 110 ? -13.804 -10.412 23.290 1.00 80.75 110 ARG A O 1
ATOM 907 N N . LEU A 1 111 ? -14.875 -10.278 25.278 1.00 81.56 111 LEU A N 1
ATOM 908 C CA . LEU A 1 111 ? -13.853 -9.537 25.993 1.00 81.56 111 LEU A CA 1
ATOM 909 C C . LEU A 1 111 ? -12.844 -10.536 26.571 1.00 81.56 111 LEU A C 1
ATOM 911 O O . LEU A 1 111 ? -13.240 -11.462 27.274 1.00 81.56 111 LEU A O 1
ATOM 915 N N . VAL A 1 112 ? -11.575 -10.384 26.205 1.00 80.94 112 VAL A N 1
ATOM 916 C CA . VAL A 1 112 ? -10.458 -11.179 26.722 1.00 80.94 112 VAL A CA 1
ATOM 917 C C . VAL A 1 112 ? -9.714 -10.319 27.732 1.00 80.94 112 VAL A C 1
ATOM 919 O O . VAL A 1 112 ? -9.226 -9.251 27.363 1.00 80.94 112 VAL A O 1
ATOM 922 N N . ASP A 1 113 ? -9.647 -10.760 28.984 1.00 83.50 113 ASP A N 1
ATOM 923 C CA . ASP A 1 113 ? -8.929 -10.042 30.038 1.00 83.50 113 ASP A CA 1
ATOM 924 C C . ASP A 1 113 ? -7.429 -9.964 29.709 1.00 83.50 113 ASP A C 1
ATOM 926 O O . ASP A 1 113 ? -6.869 -10.870 29.088 1.00 83.50 113 ASP A O 1
ATOM 930 N N . TYR A 1 114 ? -6.771 -8.870 30.104 1.00 75.06 114 TYR A N 1
ATOM 931 C CA . TYR A 1 114 ? -5.326 -8.711 29.878 1.00 75.06 114 TYR A CA 1
ATOM 932 C C . TYR A 1 114 ? -4.495 -9.727 30.666 1.00 75.06 114 TYR A C 1
ATOM 934 O O . TYR A 1 114 ? -3.457 -10.164 30.179 1.00 75.06 114 TYR A O 1
ATOM 942 N N . ASP A 1 115 ? -4.982 -10.104 31.847 1.00 74.62 115 ASP A N 1
ATOM 943 C CA . ASP A 1 115 ? -4.279 -10.937 32.823 1.00 74.62 115 ASP A CA 1
ATOM 944 C C . ASP A 1 115 ? -4.761 -12.396 32.792 1.00 74.62 115 ASP A C 1
ATOM 946 O O . ASP A 1 115 ? -4.787 -13.069 33.819 1.00 74.62 115 ASP A O 1
ATOM 950 N N . ALA A 1 116 ? -5.202 -12.888 31.632 1.00 57.72 116 ALA A N 1
ATOM 951 C CA . ALA A 1 116 ? -5.549 -14.296 31.467 1.00 57.72 116 ALA A CA 1
ATOM 952 C C . ALA A 1 116 ? -4.277 -15.169 31.379 1.00 57.72 116 ALA A C 1
ATOM 954 O O . ALA A 1 116 ? -3.986 -15.714 30.315 1.00 57.72 116 ALA A O 1
ATOM 955 N N . ASP A 1 117 ? -3.550 -15.275 32.496 1.00 51.78 117 ASP A N 1
ATOM 956 C CA . ASP A 1 117 ? -2.539 -16.301 32.808 1.00 51.78 117 ASP A CA 1
ATOM 957 C C . ASP A 1 117 ? -2.912 -17.025 34.117 1.00 51.78 117 ASP A C 1
ATOM 959 O O . ASP A 1 117 ? -3.113 -16.346 35.153 1.00 51.78 117 ASP A O 1
#

Nearest PDB structures (foldseek):
  8wh0-assembly1_E  TM=4.970E-01  e=2.448E-02  Monkeypox virus
  6ewv-assembly1_A  TM=3.578E-01  e=2.202E+00  Xenorhabdus stockiae

Organism: Micromonas pusilla (NCBI:txid38833)

Solvent-accessible surface area (backbone atoms only — not comparable to full-atom values): 6838 Å² total; per-residue (Å²): 130,56,63,58,56,44,27,52,49,47,49,52,60,39,42,78,68,59,33,46,78,45,24,36,94,93,40,42,33,34,34,40,64,94,73,70,41,74,39,83,38,76,86,49,59,78,54,48,67,51,47,53,69,39,82,81,47,61,78,90,45,36,84,36,66,69,55,51,52,54,34,47,57,38,40,60,71,68,50,63,74,39,84,60,47,68,65,51,43,50,73,70,62,49,42,57,46,81,54,99,74,22,36,33,28,63,86,77,72,41,73,42,53,80,77,82,120

Secondary structure (DSSP, 8-state):
--HHHHHHHHHHHHHTTT-EEEEETTEEEEEETTTTEEEE-GGGGGGHHHHHH-TTS-GGGTT-HHHHHHHHHHHHHH--B-TTHHHHHHHHT--EEEETTEEEETTTTEEEPTT--

Radius of gyration: 17.83 Å; Cα contacts (8 Å, |Δi|>4): 144; chains: 1; bounding box: 36×30×54 Å

Mean predicted aligned error: 9.49 Å

Foldseek 3Di:
DDLLVLLVLLQVVCVVVVWDWAAEPNWIWIDDVVVRATDGQDLVPVCLVSLCVRPSDDNVCSPPPVSVSSSSVSNSVPHDYDHCVVVVRVVRPCQWCDDPQATQRVVVRDGDGPPPD

Sequence (117 aa):
ASHTDLARAFLGWLDDRGHRLVRAEKKIYWYDPEHGVYLESEKLRRVRRYMNACPALPKANRGETGFQSKLIVQIEGLLEDDRAFHDKIIDTTLRKIPFSNGVYCCETQRLVDYDAD

pLDDT: mean 82.29, std 9.89, range [51.78, 94.88]